Protein AF-A0A1G0CMF7-F1 (afdb_monomer)

pLDDT: mean 78.96, std 21.6, range [35.0, 98.0]

Radius of gyration: 24.11 Å; Cα contacts (8 Å, |Δi|>4): 45; chains: 1; bounding box: 35×24×69 Å

Structure (mmCIF, N/CA/C/O backbone):
data_AF-A0A1G0CMF7-F1
#
_entry.id   AF-A0A1G0CMF7-F1
#
loop_
_atom_site.group_PDB
_atom_site.id
_atom_site.type_symbol
_atom_site.label_atom_id
_atom_site.label_alt_id
_atom_site.label_comp_id
_atom_site.label_asym_id
_atom_site.label_entity_id
_atom_site.label_seq_id
_atom_site.pdbx_PDB_ins_code
_atom_site.Cartn_x
_atom_site.Cartn_y
_atom_site.Cartn_z
_atom_site.occupancy
_atom_site.B_iso_or_equiv
_atom_site.auth_seq_id
_atom_site.auth_comp_id
_atom_site.auth_asym_id
_atom_site.auth_atom_id
_atom_site.pdbx_PDB_model_num
ATOM 1 N N . MET A 1 1 ? 13.358 -14.507 -53.424 1.00 37.69 1 MET A N 1
ATOM 2 C CA . ME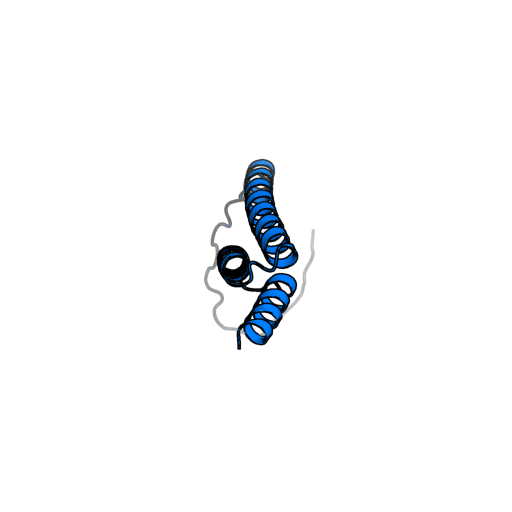T A 1 1 ? 12.270 -15.500 -53.572 1.00 37.69 1 MET A CA 1
ATOM 3 C C . MET A 1 1 ? 11.113 -15.064 -52.675 1.00 37.69 1 MET A C 1
ATOM 5 O O . MET A 1 1 ? 11.174 -15.258 -51.477 1.00 37.69 1 MET A O 1
ATOM 9 N N . LYS A 1 2 ? 10.277 -14.147 -53.180 1.00 35.00 2 LYS A N 1
ATOM 10 C CA . LYS A 1 2 ? 8.817 -14.307 -53.345 1.00 35.00 2 LYS A CA 1
ATOM 11 C C . LYS A 1 2 ? 8.053 -14.671 -52.056 1.00 35.00 2 LYS A C 1
ATOM 13 O O . LYS A 1 2 ? 7.743 -15.832 -51.839 1.00 35.00 2 LYS A O 1
ATOM 18 N N . ALA A 1 3 ? 7.640 -13.655 -51.300 1.00 39.66 3 ALA A N 1
ATOM 19 C CA . ALA A 1 3 ? 6.342 -13.664 -50.626 1.00 39.66 3 ALA A CA 1
ATOM 20 C C . ALA A 1 3 ? 5.582 -12.424 -51.116 1.00 39.66 3 ALA A C 1
ATOM 22 O O . ALA A 1 3 ? 5.708 -11.324 -50.591 1.00 39.66 3 ALA A O 1
ATOM 23 N N . ILE A 1 4 ? 4.909 -12.612 -52.248 1.00 41.91 4 ILE A N 1
ATOM 24 C CA . ILE A 1 4 ? 4.007 -11.651 -52.874 1.00 41.91 4 ILE A CA 1
ATOM 25 C C . ILE A 1 4 ? 2.693 -11.745 -52.090 1.00 41.91 4 ILE A C 1
ATOM 27 O O . ILE A 1 4 ? 1.982 -12.736 -52.233 1.00 41.91 4 ILE A O 1
ATOM 31 N N . ILE A 1 5 ? 2.377 -10.748 -51.259 1.00 51.31 5 ILE A N 1
ATOM 32 C CA . ILE A 1 5 ? 0.994 -10.502 -50.829 1.00 51.31 5 ILE A CA 1
ATOM 33 C C . ILE A 1 5 ? 0.451 -9.436 -51.774 1.00 51.31 5 ILE A C 1
ATOM 35 O O . ILE A 1 5 ? 0.866 -8.278 -51.767 1.00 51.31 5 ILE A O 1
ATOM 39 N N . LEU A 1 6 ? -0.387 -9.910 -52.688 1.00 39.06 6 LEU A N 1
ATOM 40 C CA . LEU A 1 6 ? -0.913 -9.200 -53.836 1.00 39.06 6 LEU A CA 1
ATOM 41 C C . LEU A 1 6 ? -2.160 -8.389 -53.431 1.00 39.06 6 LEU A C 1
ATOM 43 O O . LEU A 1 6 ? -3.184 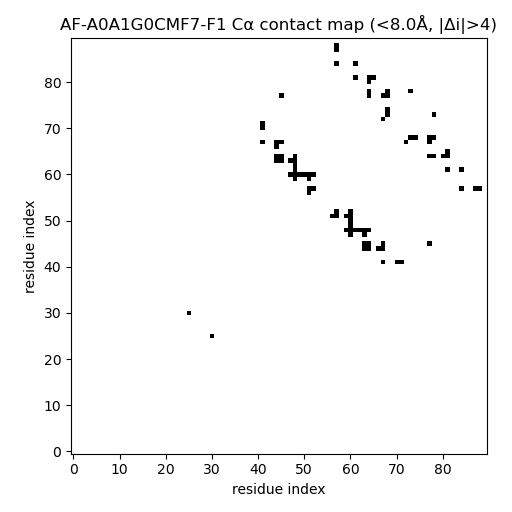-8.962 -53.083 1.00 39.06 6 LEU A O 1
ATOM 47 N N . LEU A 1 7 ? -2.025 -7.071 -53.595 1.00 39.62 7 LEU A N 1
ATOM 48 C CA . LEU A 1 7 ? -3.019 -6.069 -54.012 1.00 39.62 7 LEU A CA 1
ATOM 49 C C . LEU A 1 7 ? -4.018 -5.456 -53.002 1.00 39.62 7 LEU A C 1
ATOM 51 O O . LEU A 1 7 ? -5.007 -6.051 -52.600 1.00 39.62 7 LEU A O 1
ATOM 55 N N . LEU A 1 8 ? -3.771 -4.150 -52.808 1.00 45.56 8 LEU A N 1
ATOM 56 C CA . LEU A 1 8 ? -4.675 -3.006 -53.017 1.00 45.56 8 LEU A CA 1
ATOM 57 C C . LEU A 1 8 ? -5.924 -2.901 -52.146 1.00 45.56 8 LEU A C 1
ATOM 59 O O . LEU A 1 8 ? -6.916 -3.536 -52.446 1.00 45.56 8 LEU A O 1
ATOM 63 N N . PHE A 1 9 ? -5.931 -1.934 -51.227 1.00 42.47 9 PHE A N 1
ATOM 64 C CA . PHE A 1 9 ? -6.946 -0.875 -51.172 1.00 42.47 9 PHE A CA 1
ATOM 65 C C . PHE A 1 9 ? -6.394 0.293 -50.336 1.00 42.47 9 PHE A C 1
ATOM 67 O O . PHE A 1 9 ? -5.675 0.079 -49.367 1.00 42.47 9 PHE A O 1
ATOM 74 N N . PHE A 1 10 ? -6.767 1.513 -50.724 1.00 50.47 10 PHE A N 1
ATOM 75 C CA . PHE A 1 10 ? -6.455 2.805 -50.094 1.00 50.47 10 PHE A CA 1
ATOM 76 C C . PHE A 1 10 ? -5.127 3.459 -50.485 1.00 50.47 10 PHE A C 1
ATOM 78 O O . PHE A 1 10 ? -4.178 3.611 -49.722 1.00 50.47 10 PHE A O 1
ATOM 85 N N . SER A 1 11 ? -5.143 3.959 -51.719 1.00 56.16 11 SER A N 1
ATOM 86 C CA . SER A 1 11 ? -4.609 5.267 -52.085 1.00 56.16 11 SER A CA 1
ATOM 87 C C . SER A 1 11 ? -4.763 6.276 -50.938 1.00 56.16 11 SER A C 1
ATOM 89 O O . SER A 1 11 ? -5.885 6.611 -50.564 1.00 56.16 11 SER A O 1
ATOM 91 N N . GLY A 1 12 ? -3.650 6.786 -50.410 1.00 48.41 12 GLY A N 1
ATOM 92 C CA . GLY A 1 12 ? -3.679 7.949 -49.522 1.00 48.41 12 GLY A CA 1
ATOM 93 C C . GLY A 1 12 ? -2.635 7.936 -48.415 1.00 48.41 12 GLY A C 1
ATOM 94 O O . GLY A 1 12 ? -2.983 7.790 -47.255 1.00 48.41 12 GLY A O 1
ATOM 95 N N . CYS A 1 13 ? -1.375 8.182 -48.785 1.00 55.62 13 CYS A N 1
ATOM 96 C CA . CYS A 1 13 ? -0.362 8.795 -47.921 1.00 55.62 13 CYS A CA 1
ATOM 97 C C . CYS A 1 13 ? -0.005 8.032 -46.623 1.00 55.62 13 CYS A C 1
ATOM 99 O O . CYS A 1 13 ? -0.408 8.417 -45.531 1.00 55.62 13 CYS A O 1
ATOM 101 N N . VAL A 1 14 ? 0.861 7.017 -46.717 1.00 54.41 14 VAL A N 1
ATOM 102 C CA . VAL A 1 14 ? 1.767 6.687 -45.598 1.00 54.41 14 VAL A CA 1
ATOM 103 C C . VAL A 1 14 ? 3.181 7.117 -45.981 1.00 54.41 14 VAL A C 1
ATOM 105 O O . VAL A 1 14 ? 4.102 6.332 -46.181 1.00 54.41 14 VAL A O 1
ATOM 108 N N . SER A 1 15 ? 3.331 8.423 -46.189 1.00 45.53 15 SER A N 1
ATOM 109 C CA . SER A 1 15 ? 4.642 9.041 -46.318 1.00 45.53 15 SER A CA 1
ATOM 110 C C . SER A 1 15 ? 5.345 8.928 -44.971 1.00 45.53 15 SER A C 1
ATOM 112 O O . SER A 1 15 ? 4.962 9.577 -44.001 1.00 45.53 15 SER A O 1
ATOM 114 N N . THR A 1 16 ? 6.368 8.078 -44.947 1.00 51.06 16 THR A N 1
ATOM 115 C CA . THR A 1 16 ? 7.528 8.169 -44.059 1.00 51.06 16 THR A CA 1
ATOM 116 C C . THR A 1 16 ? 7.217 8.198 -42.562 1.00 51.06 16 THR A C 1
ATOM 118 O O . THR A 1 16 ? 7.239 9.246 -41.919 1.00 51.06 16 THR A O 1
ATOM 121 N N . ILE A 1 17 ? 7.085 7.013 -41.970 1.00 52.78 17 ILE A N 1
ATOM 122 C CA . ILE A 1 17 ? 7.667 6.791 -40.643 1.00 52.78 17 ILE A CA 1
ATOM 123 C C . ILE A 1 17 ? 8.768 5.742 -40.811 1.00 52.78 17 ILE A C 1
ATOM 125 O O . ILE A 1 17 ? 8.735 4.669 -40.223 1.00 52.78 17 ILE A O 1
ATOM 129 N N . ASP A 1 18 ? 9.794 6.091 -41.592 1.00 47.69 18 ASP A N 1
ATOM 130 C CA . ASP A 1 18 ? 11.141 5.526 -41.441 1.00 47.69 18 ASP A CA 1
ATOM 131 C C . ASP A 1 18 ? 11.796 6.130 -40.188 1.00 47.69 18 ASP A C 1
ATOM 133 O O . ASP A 1 18 ? 12.940 6.591 -40.197 1.00 47.69 18 ASP A O 1
ATOM 137 N N . ALA A 1 19 ? 11.056 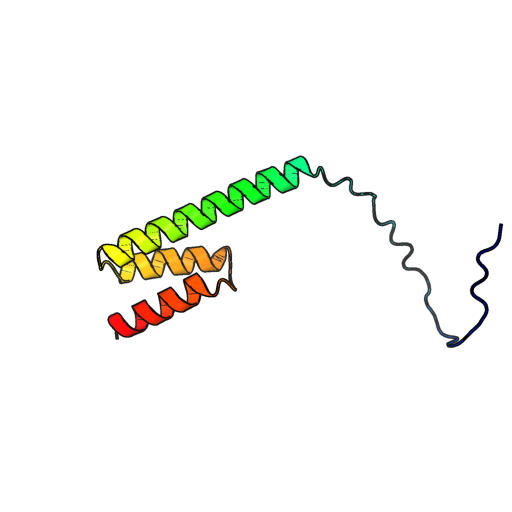6.164 -39.075 1.00 46.72 19 ALA A N 1
ATOM 138 C CA . ALA A 1 19 ? 11.672 6.336 -37.781 1.00 46.72 19 ALA A CA 1
ATOM 139 C C . ALA A 1 19 ? 12.440 5.044 -37.558 1.00 46.72 19 ALA A C 1
ATOM 141 O O . ALA A 1 19 ? 11.876 4.032 -37.152 1.00 46.72 19 ALA A O 1
ATOM 142 N N . LYS A 1 20 ? 13.726 5.098 -37.910 1.00 49.62 20 LYS A N 1
ATOM 143 C CA . LYS A 1 20 ? 14.797 4.264 -37.390 1.00 49.62 20 LYS A CA 1
ATOM 144 C C . LYS A 1 20 ? 14.455 3.951 -35.936 1.00 49.62 20 LYS A C 1
ATOM 146 O O . LYS A 1 20 ? 14.754 4.751 -35.057 1.00 49.62 20 LYS A O 1
ATOM 151 N N . ILE A 1 21 ? 13.784 2.831 -35.685 1.00 50.94 21 ILE A N 1
ATOM 152 C CA . ILE A 1 21 ? 13.721 2.254 -34.354 1.00 50.94 21 ILE A CA 1
ATOM 153 C C . ILE A 1 21 ? 15.188 1.908 -34.132 1.00 50.94 21 ILE A C 1
ATOM 155 O O . ILE A 1 21 ? 15.699 1.044 -34.852 1.00 50.94 21 ILE A O 1
ATOM 159 N N . PRO A 1 22 ? 15.940 2.646 -33.289 1.00 48.62 22 PRO A N 1
ATOM 160 C CA . PRO A 1 22 ? 17.256 2.158 -32.951 1.00 48.62 22 PRO A CA 1
ATOM 161 C C . PRO A 1 22 ? 16.992 0.778 -32.369 1.00 48.62 22 PRO A C 1
ATOM 163 O O . PRO A 1 22 ? 16.111 0.651 -31.513 1.00 48.62 22 PRO A O 1
ATOM 166 N N . ASP A 1 23 ? 17.697 -0.236 -32.864 1.00 52.62 23 ASP A N 1
ATOM 167 C CA . ASP A 1 23 ? 17.814 -1.523 -32.193 1.00 52.62 23 ASP A CA 1
ATOM 168 C C . ASP A 1 23 ? 18.405 -1.238 -30.815 1.00 52.62 23 ASP A C 1
ATOM 170 O O . ASP A 1 23 ? 19.600 -1.378 -30.557 1.00 52.62 23 ASP A O 1
ATOM 174 N N . ARG A 1 24 ? 17.556 -0.766 -29.905 1.00 58.50 24 ARG A N 1
ATOM 175 C CA . ARG A 1 24 ? 17.818 -0.744 -28.494 1.00 58.50 24 ARG A CA 1
ATOM 176 C C . ARG A 1 24 ? 17.726 -2.210 -28.125 1.00 58.50 24 ARG A C 1
ATOM 178 O O . ARG A 1 24 ? 16.718 -2.687 -27.614 1.00 58.50 24 ARG A O 1
ATOM 185 N N . LYS A 1 25 ? 18.854 -2.898 -28.310 1.00 52.25 25 LYS A N 1
ATOM 186 C CA . LYS A 1 25 ? 19.397 -3.772 -27.274 1.00 52.25 25 LYS A CA 1
ATOM 187 C C . LYS A 1 25 ? 19.555 -2.899 -26.027 1.00 52.25 25 LYS A C 1
ATOM 189 O O . LYS A 1 25 ? 20.629 -2.434 -25.690 1.00 52.25 25 LYS A O 1
ATOM 194 N N . LEU A 1 26 ? 18.409 -2.522 -25.473 1.00 51.69 26 LEU A N 1
ATOM 195 C CA . LEU A 1 26 ? 18.236 -1.790 -24.244 1.00 51.69 26 LEU A CA 1
ATOM 196 C C . LEU A 1 26 ? 18.683 -2.827 -23.242 1.00 51.69 26 LEU A C 1
ATOM 198 O O . LEU A 1 26 ? 17.986 -3.831 -23.114 1.00 51.69 26 LEU A O 1
ATOM 202 N N . ASP A 1 27 ? 19.901 -2.664 -22.725 1.00 53.41 27 ASP A N 1
ATOM 203 C CA . ASP A 1 27 ? 20.612 -3.652 -21.922 1.00 53.41 27 ASP A CA 1
ATOM 204 C C . ASP A 1 27 ? 19.635 -4.312 -20.956 1.00 53.41 27 ASP A C 1
ATOM 206 O O . ASP A 1 27 ? 19.238 -3.741 -19.941 1.00 53.41 27 ASP A O 1
ATOM 210 N N . PHE A 1 28 ? 19.162 -5.496 -21.344 1.00 63.06 28 PHE A N 1
ATOM 211 C CA . PHE A 1 28 ? 18.007 -6.147 -20.728 1.00 63.06 28 PHE A CA 1
ATOM 212 C C . PHE A 1 28 ? 18.256 -6.373 -19.232 1.00 63.06 28 PHE A C 1
ATOM 214 O O . PHE A 1 28 ? 17.350 -6.305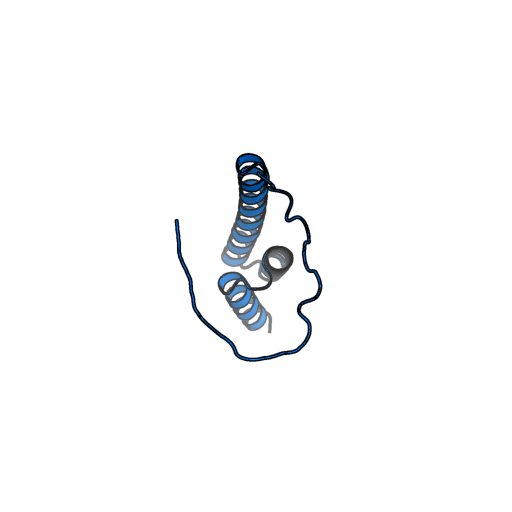 -18.406 1.00 63.06 28 PHE A O 1
ATOM 221 N N . GLN A 1 29 ? 19.531 -6.528 -18.890 1.00 64.00 29 GLN A N 1
ATOM 222 C CA . GLN A 1 29 ? 20.056 -6.661 -17.545 1.00 64.00 29 GLN A CA 1
ATOM 223 C C . GLN A 1 29 ? 19.966 -5.372 -16.707 1.00 64.00 29 GLN A C 1
ATOM 225 O O . GLN A 1 29 ? 19.689 -5.456 -15.516 1.00 64.00 29 GLN A O 1
ATOM 230 N N . LEU A 1 30 ? 20.125 -4.189 -17.311 1.00 66.75 30 LEU A N 1
ATOM 231 C CA . LEU A 1 30 ? 19.977 -2.894 -16.631 1.00 66.75 30 LEU A CA 1
ATOM 232 C C . LEU A 1 30 ? 18.499 -2.555 -16.378 1.00 66.75 30 LEU A C 1
ATOM 234 O O . LEU A 1 30 ? 18.136 -2.001 -15.342 1.00 66.75 30 LEU A O 1
ATOM 238 N N . ILE A 1 31 ? 17.616 -2.919 -17.309 1.00 73.50 31 ILE A N 1
ATOM 239 C CA . ILE A 1 31 ? 16.164 -2.791 -17.104 1.00 73.50 31 ILE A CA 1
ATOM 240 C C . ILE A 1 31 ? 15.698 -3.748 -16.003 1.00 73.50 31 ILE A C 1
ATOM 242 O O . ILE A 1 31 ? 14.860 -3.378 -15.187 1.00 73.50 31 ILE A O 1
ATOM 246 N N . ALA A 1 32 ? 16.248 -4.964 -15.957 1.00 75.06 32 ALA A N 1
ATOM 247 C CA . ALA A 1 32 ? 15.927 -5.934 -14.917 1.00 75.06 32 ALA A CA 1
ATOM 248 C C . ALA A 1 32 ? 16.355 -5.440 -13.527 1.00 75.06 32 ALA A C 1
ATOM 250 O O . ALA A 1 32 ? 15.525 -5.422 -12.623 1.00 75.06 32 ALA A O 1
ATOM 251 N N . SER A 1 33 ? 17.593 -4.958 -13.363 1.00 76.25 33 SER A N 1
ATOM 252 C CA . SER A 1 33 ? 18.073 -4.476 -12.060 1.00 76.25 33 SER A CA 1
ATOM 253 C C . SER A 1 33 ? 17.290 -3.257 -11.561 1.00 76.25 33 SER A C 1
ATOM 255 O O . SER A 1 33 ? 16.891 -3.201 -10.402 1.00 76.25 33 SER A O 1
ATOM 257 N N . THR A 1 34 ? 16.989 -2.304 -12.445 1.00 80.50 34 THR A N 1
ATOM 258 C CA . THR A 1 34 ? 16.175 -1.124 -12.100 1.00 80.50 34 THR A CA 1
ATOM 259 C C . THR A 1 34 ? 14.732 -1.497 -11.754 1.00 80.50 34 THR A C 1
ATOM 261 O O . THR A 1 34 ? 14.138 -0.914 -10.845 1.00 80.50 34 THR A O 1
ATOM 264 N N . TYR A 1 35 ? 14.168 -2.496 -12.437 1.00 84.31 35 TYR A N 1
ATOM 265 C CA . TYR A 1 35 ? 12.850 -3.030 -12.110 1.00 84.31 35 TYR A CA 1
ATOM 266 C C . TYR A 1 35 ? 12.842 -3.764 -10.764 1.00 84.31 35 TYR A C 1
ATOM 268 O O . TYR A 1 35 ? 11.9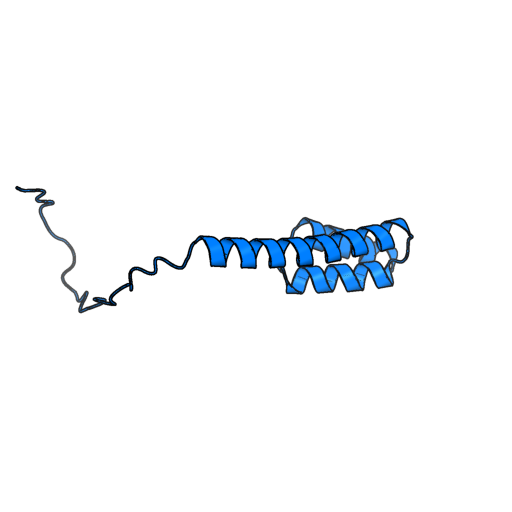06 -3.593 -9.987 1.00 84.31 35 TYR A O 1
ATOM 276 N N . GLU A 1 36 ? 13.878 -4.543 -10.457 1.00 86.69 36 GLU A N 1
ATOM 277 C CA . GLU A 1 36 ? 14.029 -5.222 -9.167 1.00 86.69 36 GLU A CA 1
ATOM 278 C C . GLU A 1 36 ? 14.153 -4.229 -8.010 1.00 86.69 36 GLU A C 1
ATOM 280 O O . GLU A 1 36 ? 13.473 -4.382 -6.998 1.00 86.69 36 GLU A O 1
ATOM 285 N N . GLU A 1 37 ? 14.966 -3.182 -8.154 1.00 88.38 37 GLU A N 1
ATOM 286 C CA . GLU A 1 37 ? 15.085 -2.120 -7.150 1.00 88.38 37 GLU A CA 1
ATOM 287 C C . GLU A 1 37 ? 13.745 -1.419 -6.920 1.00 88.38 37 GLU A C 1
ATOM 289 O O . GLU A 1 37 ? 13.324 -1.218 -5.776 1.00 88.38 37 GLU A O 1
ATOM 294 N N . TYR A 1 38 ? 13.045 -1.091 -8.006 1.00 90.31 38 TYR A N 1
ATOM 295 C CA . TYR A 1 38 ? 11.708 -0.515 -7.960 1.00 90.31 38 TYR A CA 1
ATOM 296 C C . TYR A 1 38 ? 10.709 -1.445 -7.253 1.00 90.31 38 TYR A C 1
ATOM 298 O O . TYR A 1 38 ? 9.945 -0.998 -6.391 1.00 90.31 38 TYR A O 1
ATOM 306 N N . GLU A 1 39 ? 10.741 -2.744 -7.561 1.00 90.94 39 GLU A N 1
ATOM 307 C CA . GLU A 1 39 ? 9.888 -3.748 -6.924 1.00 90.94 39 GLU A CA 1
ATOM 308 C C . GLU A 1 39 ? 10.190 -3.864 -5.432 1.00 90.94 39 GLU A C 1
ATOM 310 O O . GLU A 1 39 ? 9.280 -3.843 -4.608 1.00 90.94 39 GLU A O 1
ATOM 315 N N . GLN A 1 40 ? 11.466 -3.931 -5.057 1.00 93.50 40 GLN A N 1
ATOM 316 C CA . GLN A 1 40 ? 11.879 -4.017 -3.661 1.00 93.50 40 GLN A CA 1
ATOM 317 C C . GLN A 1 40 ? 11.466 -2.778 -2.869 1.00 93.50 40 GLN A C 1
ATOM 319 O O . GLN A 1 40 ? 11.025 -2.900 -1.725 1.00 93.50 40 GLN A O 1
ATOM 324 N N . GLN A 1 41 ? 11.598 -1.582 -3.447 1.00 91.62 41 GLN A N 1
ATOM 325 C CA . GLN A 1 41 ? 11.133 -0.349 -2.812 1.00 91.62 41 GLN A CA 1
ATOM 326 C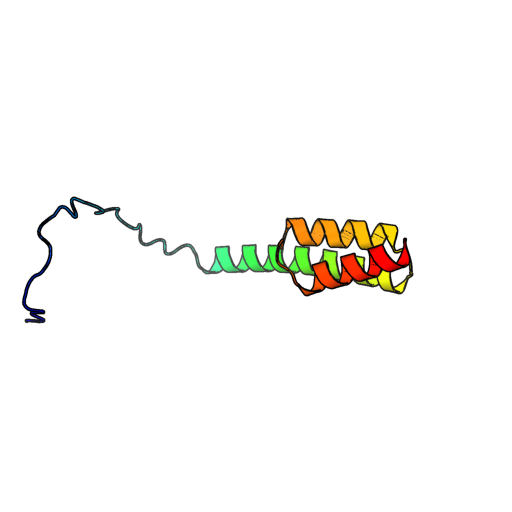 C . GLN A 1 41 ? 9.620 -0.378 -2.605 1.00 91.62 41 GLN A C 1
ATOM 328 O O . GLN A 1 41 ? 9.145 -0.086 -1.506 1.00 91.62 41 GLN A O 1
ATOM 333 N N . TYR A 1 42 ? 8.871 -0.784 -3.632 1.00 94.94 42 TYR A N 1
ATOM 334 C CA . TYR A 1 42 ? 7.427 -0.941 -3.548 1.00 94.94 42 TYR A CA 1
ATOM 335 C C . TYR A 1 42 ? 7.023 -1.935 -2.448 1.00 94.94 42 TYR A C 1
ATOM 337 O O . TYR A 1 42 ? 6.239 -1.585 -1.563 1.00 94.94 42 TYR A O 1
ATOM 345 N N . LEU A 1 43 ? 7.608 -3.136 -2.450 1.00 95.81 43 LEU A N 1
ATOM 346 C CA . LEU A 1 43 ? 7.333 -4.183 -1.466 1.00 95.81 43 LEU A CA 1
ATOM 347 C C . LEU A 1 43 ? 7.644 -3.721 -0.041 1.00 95.81 43 LEU A C 1
ATOM 349 O O . LEU A 1 43 ? 6.800 -3.877 0.835 1.00 95.81 43 LEU A O 1
ATOM 353 N N . LYS A 1 44 ? 8.790 -3.065 0.186 1.00 96.94 44 LYS A N 1
ATOM 354 C CA . LYS A 1 44 ? 9.157 -2.513 1.504 1.00 96.94 44 LYS A CA 1
ATOM 355 C C . LYS A 1 44 ? 8.145 -1.485 2.009 1.00 96.94 44 LYS A C 1
ATOM 357 O O . LYS A 1 44 ? 7.882 -1.417 3.208 1.00 96.94 44 LYS A O 1
ATOM 362 N N . ILE A 1 45 ? 7.591 -0.656 1.123 1.00 96.81 45 ILE A N 1
ATOM 363 C CA . ILE A 1 45 ? 6.577 0.340 1.499 1.00 96.81 45 ILE A CA 1
ATOM 364 C C . ILE A 1 45 ? 5.262 -0.352 1.866 1.00 96.81 45 ILE A C 1
ATOM 366 O O . ILE A 1 45 ? 4.659 0.002 2.879 1.00 96.81 45 ILE A O 1
ATOM 370 N N . VAL A 1 46 ? 4.827 -1.337 1.074 1.00 97.06 46 VAL A N 1
ATOM 371 C CA . VAL A 1 46 ? 3.589 -2.090 1.334 1.00 97.06 46 VAL A CA 1
ATOM 372 C C . VAL A 1 46 ? 3.701 -2.919 2.610 1.00 97.06 46 VAL A C 1
ATOM 374 O O . VAL A 1 46 ? 2.778 -2.903 3.417 1.00 97.06 46 VAL A O 1
ATOM 377 N N . GLU A 1 47 ? 4.835 -3.576 2.840 1.00 97.69 47 GLU A N 1
ATOM 378 C CA . GLU A 1 47 ? 5.083 -4.366 4.046 1.00 97.69 47 GLU A CA 1
ATOM 379 C C . GLU A 1 47 ? 5.028 -3.498 5.309 1.00 97.69 47 GLU A C 1
ATOM 381 O O . GLU A 1 47 ? 4.328 -3.843 6.263 1.00 97.69 47 GLU A O 1
ATOM 386 N N . LYS A 1 48 ? 5.668 -2.321 5.287 1.00 97.62 48 LYS A N 1
ATOM 387 C CA . LYS A 1 48 ? 5.559 -1.340 6.379 1.00 97.62 48 LYS A CA 1
ATOM 388 C C . LYS A 1 48 ? 4.124 -0.855 6.571 1.00 97.62 48 LYS A C 1
ATOM 390 O O . LYS A 1 48 ? 3.662 -0.731 7.702 1.00 97.62 48 LYS A O 1
ATOM 395 N N . ALA A 1 49 ? 3.390 -0.600 5.487 1.00 97.19 49 ALA A N 1
ATOM 396 C CA . ALA A 1 49 ? 1.981 -0.218 5.574 1.00 97.19 49 ALA A CA 1
ATOM 397 C C . ALA A 1 49 ? 1.129 -1.320 6.233 1.00 97.19 49 ALA A C 1
ATOM 399 O O . ALA A 1 49 ? 0.291 -1.028 7.088 1.00 97.19 49 ALA A O 1
ATOM 400 N N . ASP A 1 50 ? 1.365 -2.582 5.867 1.00 97.38 50 ASP A N 1
ATOM 401 C CA . ASP A 1 50 ? 0.703 -3.754 6.443 1.00 97.38 50 ASP A CA 1
ATOM 402 C C . ASP A 1 50 ? 1.080 -3.963 7.920 1.00 97.38 50 ASP A C 1
ATOM 404 O O . ASP A 1 50 ? 0.238 -4.376 8.721 1.00 97.38 50 ASP A O 1
ATOM 408 N N . GLU A 1 51 ? 2.323 -3.672 8.310 1.00 97.94 51 GLU A N 1
ATOM 409 C CA . GLU A 1 51 ? 2.769 -3.664 9.706 1.00 97.94 51 GLU A CA 1
ATOM 410 C C . GLU A 1 51 ? 1.986 -2.641 10.535 1.00 97.94 51 GLU A C 1
ATOM 412 O O . GLU A 1 51 ? 1.317 -3.031 11.494 1.00 97.94 51 GLU A O 1
ATOM 417 N N . TYR A 1 52 ? 1.946 -1.374 10.108 1.00 98.00 52 TYR A N 1
ATOM 418 C CA . TYR A 1 52 ? 1.144 -0.342 10.777 1.00 98.00 52 TYR A CA 1
ATOM 419 C C . TYR A 1 52 ? -0.346 -0.695 10.801 1.00 98.00 52 TYR A C 1
ATOM 421 O O . TYR A 1 52 ? -1.024 -0.498 11.810 1.00 98.00 52 TYR A O 1
ATOM 429 N N . TYR A 1 53 ? -0.869 -1.280 9.718 1.00 97.12 53 TYR A N 1
ATOM 430 C CA . TYR A 1 53 ? -2.259 -1.724 9.661 1.00 97.12 53 TYR A CA 1
ATOM 431 C C . TYR A 1 53 ? -2.559 -2.810 10.702 1.00 97.12 53 TYR A C 1
ATOM 433 O O . TYR A 1 53 ? -3.598 -2.756 11.366 1.00 97.12 53 TYR A O 1
ATOM 441 N N . ARG A 1 54 ? -1.657 -3.789 10.869 1.00 96.38 54 ARG A N 1
ATOM 442 C CA . ARG A 1 54 ? -1.755 -4.831 11.907 1.00 96.38 54 ARG A CA 1
AT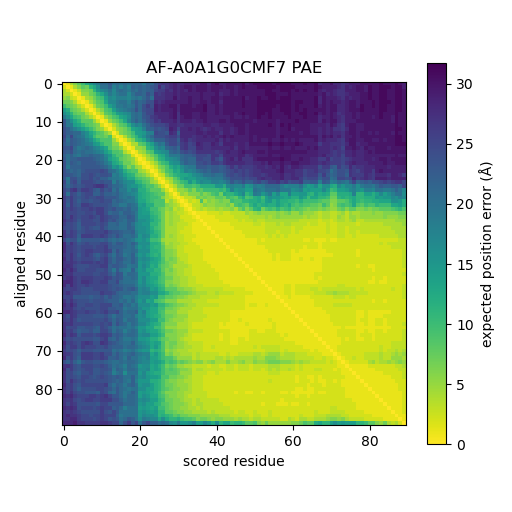OM 443 C C . ARG A 1 54 ? -1.616 -4.246 13.311 1.00 96.38 54 ARG A C 1
ATOM 445 O O . ARG A 1 54 ? -2.361 -4.654 14.200 1.00 96.38 54 ARG A O 1
ATOM 452 N N . GLY A 1 55 ? -0.750 -3.247 13.475 1.00 96.94 55 GLY A N 1
ATOM 453 C CA . GLY A 1 55 ? -0.594 -2.456 14.697 1.00 96.94 55 GLY A CA 1
ATOM 454 C C . GLY A 1 55 ? -1.773 -1.528 15.012 1.00 96.94 55 GLY A C 1
ATOM 455 O O . GLY A 1 55 ? -1.774 -0.888 16.056 1.00 96.94 55 GLY A O 1
ATOM 456 N N . ARG A 1 56 ? -2.798 -1.468 14.146 1.00 95.50 56 ARG A N 1
ATOM 457 C CA . ARG A 1 56 ? -3.949 -0.545 14.235 1.00 95.50 56 ARG A CA 1
ATOM 458 C C . ARG A 1 56 ? -3.567 0.937 14.155 1.00 95.50 56 ARG A C 1
ATOM 460 O O . ARG A 1 56 ? -4.402 1.799 14.415 1.00 95.50 56 ARG A O 1
ATOM 467 N N . GLU A 1 57 ? -2.349 1.240 13.723 1.00 97.56 57 GLU A N 1
ATOM 468 C CA . GLU A 1 57 ? -1.874 2.593 13.441 1.00 97.56 57 GLU A CA 1
ATOM 469 C C . GLU A 1 57 ? -2.361 3.020 12.051 1.00 97.56 57 GLU A C 1
ATOM 471 O O . GLU A 1 57 ? -1.611 3.113 11.079 1.00 97.56 57 GLU A O 1
ATOM 476 N N . TYR A 1 58 ? -3.674 3.214 11.943 1.00 96.50 58 TYR A N 1
ATOM 477 C CA . TYR A 1 58 ? -4.370 3.387 10.671 1.00 96.50 58 TYR A CA 1
ATOM 478 C C . TYR A 1 58 ? -3.940 4.640 9.898 1.00 96.50 58 TYR A C 1
ATOM 480 O O . TYR A 1 58 ? -3.833 4.582 8.675 1.00 96.50 58 TYR A O 1
ATOM 488 N N . GLU A 1 59 ? -3.641 5.742 10.583 1.00 96.19 59 GLU A N 1
ATOM 489 C CA . GLU A 1 59 ? -3.163 6.979 9.951 1.00 96.19 59 GLU A CA 1
ATOM 490 C C . GLU A 1 59 ? -1.790 6.788 9.295 1.00 96.19 59 GLU A C 1
ATOM 492 O O . GLU A 1 59 ? -1.607 7.124 8.123 1.00 96.19 59 GLU A O 1
ATOM 497 N N . LYS A 1 60 ? -0.850 6.151 10.008 1.00 96.62 60 LYS A N 1
ATOM 498 C CA . LYS A 1 60 ? 0.471 5.810 9.463 1.00 96.62 60 LYS A CA 1
ATOM 499 C C . LYS A 1 60 ? 0.340 4.821 8.310 1.00 96.62 60 LYS A C 1
ATOM 501 O O . LYS A 1 60 ? 0.907 5.040 7.244 1.00 96.62 60 LYS A O 1
ATOM 506 N N . ALA A 1 61 ? -0.468 3.772 8.471 1.00 97.94 61 ALA A N 1
ATOM 507 C CA . ALA A 1 61 ? -0.726 2.811 7.402 1.00 97.94 61 ALA A CA 1
ATOM 508 C C . ALA A 1 61 ? -1.256 3.500 6.130 1.00 97.94 61 ALA A C 1
ATOM 510 O O . ALA A 1 61 ? -0.785 3.215 5.028 1.00 97.94 61 ALA A O 1
ATOM 511 N N . LEU A 1 62 ? -2.194 4.444 6.276 1.00 97.38 62 LEU A N 1
ATOM 512 C CA . LEU A 1 62 ? -2.745 5.221 5.166 1.00 97.38 62 LEU A CA 1
ATOM 513 C C . LEU A 1 62 ? -1.663 6.024 4.435 1.00 97.38 62 LEU A C 1
ATOM 515 O O . LEU A 1 62 ? -1.652 6.047 3.203 1.00 97.38 62 LEU A O 1
ATOM 519 N N . GLU A 1 63 ? -0.751 6.657 5.171 1.00 97.38 63 GLU A N 1
ATOM 520 C CA . GLU A 1 63 ? 0.365 7.403 4.594 1.00 97.38 63 GLU A CA 1
ATOM 521 C C . GLU A 1 63 ? 1.275 6.501 3.744 1.00 97.38 63 GLU A C 1
ATOM 523 O O . GLU A 1 63 ? 1.558 6.817 2.584 1.00 97.38 63 GLU A O 1
ATOM 528 N N . PHE A 1 64 ? 1.677 5.341 4.273 1.00 97.38 64 PHE A N 1
ATOM 529 C CA . PHE A 1 64 ? 2.529 4.399 3.541 1.00 97.38 64 PHE A CA 1
ATOM 530 C C . PHE A 1 64 ? 1.827 3.810 2.310 1.00 97.38 64 PHE A C 1
ATOM 532 O O . PHE A 1 64 ? 2.426 3.763 1.235 1.00 97.38 64 PHE A O 1
ATOM 539 N N . TYR A 1 65 ? 0.546 3.442 2.399 1.00 97.69 65 TYR A N 1
ATOM 540 C CA . TYR A 1 65 ? -0.195 2.976 1.221 1.00 97.69 65 TYR A CA 1
ATOM 541 C C . TYR A 1 65 ? -0.354 4.068 0.154 1.00 97.69 65 TYR A C 1
ATOM 543 O O . TYR A 1 65 ? -0.268 3.774 -1.037 1.00 97.69 65 TYR A O 1
ATOM 551 N N . LYS A 1 66 ? -0.536 5.338 0.542 1.00 96.06 66 LYS A N 1
ATOM 552 C CA . LYS A 1 66 ? -0.553 6.451 -0.421 1.00 96.06 66 LYS A CA 1
ATOM 553 C C . LYS A 1 66 ? 0.789 6.590 -1.137 1.00 96.06 66 LYS A C 1
ATOM 555 O O . LYS A 1 66 ? 0.799 6.770 -2.352 1.00 96.06 66 LYS A O 1
ATOM 560 N N . ARG A 1 67 ? 1.914 6.427 -0.431 1.00 95.19 67 ARG A N 1
ATOM 561 C CA . ARG A 1 67 ? 3.250 6.382 -1.055 1.00 95.19 67 ARG A CA 1
ATOM 562 C C . ARG A 1 67 ? 3.389 5.199 -2.018 1.00 95.19 67 ARG A C 1
ATOM 564 O O . ARG A 1 67 ? 3.911 5.374 -3.115 1.00 95.19 67 ARG A O 1
ATOM 571 N N . ALA A 1 68 ? 2.854 4.029 -1.666 1.00 95.44 68 ALA A N 1
ATOM 572 C CA . ALA A 1 68 ? 2.832 2.867 -2.558 1.00 95.44 68 ALA A CA 1
ATOM 573 C C . ALA A 1 68 ? 2.051 3.142 -3.861 1.00 95.44 68 ALA A C 1
ATOM 575 O O . ALA A 1 68 ? 2.470 2.688 -4.924 1.00 95.44 68 ALA A O 1
ATOM 576 N N . LEU A 1 69 ? 0.973 3.941 -3.814 1.00 94.50 69 LEU A N 1
ATOM 577 C CA . LEU A 1 69 ? 0.234 4.363 -5.014 1.00 94.50 69 LEU A CA 1
ATOM 578 C C . LEU A 1 69 ? 0.990 5.360 -5.896 1.00 94.50 69 LEU A C 1
ATOM 580 O O . LEU A 1 69 ? 0.704 5.435 -7.088 1.00 94.50 69 LEU A O 1
ATOM 584 N N . ILE A 1 70 ? 1.949 6.117 -5.357 1.00 93.12 70 ILE A N 1
ATOM 585 C CA . ILE A 1 70 ? 2.801 6.990 -6.182 1.00 93.12 70 ILE A CA 1
ATOM 586 C C . ILE A 1 70 ? 3.651 6.135 -7.126 1.00 93.12 70 ILE A C 1
ATOM 588 O O . ILE A 1 70 ? 3.793 6.482 -8.297 1.00 93.12 70 ILE A O 1
ATOM 592 N N . LEU A 1 71 ? 4.142 4.995 -6.629 1.00 90.06 71 LEU A N 1
ATOM 593 C CA . LEU A 1 71 ? 4.851 4.000 -7.428 1.00 90.06 71 LEU A CA 1
ATOM 594 C C . LEU A 1 71 ? 3.859 3.255 -8.335 1.00 90.06 71 LEU A C 1
ATOM 596 O O . LEU A 1 71 ? 3.925 3.344 -9.559 1.00 90.06 71 LEU A O 1
ATOM 600 N N . ARG A 1 72 ? 2.856 2.586 -7.753 1.00 90.94 72 ARG A N 1
ATOM 601 C CA . ARG A 1 72 ? 1.859 1.787 -8.483 1.00 90.94 72 ARG A CA 1
ATOM 602 C C . ARG A 1 72 ? 0.445 2.331 -8.322 1.00 90.94 72 ARG A C 1
ATOM 604 O O . ARG A 1 72 ? -0.349 1.832 -7.528 1.00 90.94 72 ARG A O 1
ATOM 611 N N . LYS A 1 73 ? 0.091 3.299 -9.169 1.00 89.75 73 LYS A N 1
ATOM 612 C CA . LYS A 1 73 ? -1.220 3.980 -9.141 1.00 89.75 73 LYS A CA 1
ATOM 613 C C . LYS A 1 73 ? -2.428 3.043 -9.232 1.00 89.75 73 LYS A C 1
ATOM 615 O O . LYS A 1 73 ? -3.468 3.334 -8.653 1.00 89.75 73 LYS A O 1
ATOM 620 N N . ASN A 1 74 ? -2.288 1.917 -9.933 1.00 90.94 74 ASN A N 1
ATOM 621 C CA . ASN A 1 74 ? -3.390 0.997 -10.229 1.00 90.94 74 ASN A CA 1
ATOM 622 C C . ASN A 1 74 ? -3.354 -0.292 -9.390 1.00 90.94 74 ASN A C 1
ATOM 624 O O . ASN A 1 74 ? -4.002 -1.278 -9.753 1.00 90.94 74 ASN A O 1
ATOM 628 N N . ASP A 1 75 ? -2.606 -0.315 -8.282 1.00 93.94 75 ASP A N 1
ATOM 629 C CA . ASP A 1 75 ? -2.559 -1.494 -7.422 1.00 93.94 75 ASP A CA 1
ATOM 630 C C . ASP A 1 75 ? -3.893 -1.693 -6.677 1.00 93.94 75 ASP A C 1
ATOM 632 O O . ASP A 1 75 ? -4.239 -0.996 -5.717 1.00 93.94 75 ASP A O 1
ATOM 636 N N . LYS A 1 76 ? -4.656 -2.697 -7.122 1.00 94.94 76 LYS A N 1
ATOM 637 C CA . LYS A 1 76 ? -5.966 -3.040 -6.553 1.00 94.94 76 LYS A CA 1
ATOM 638 C C . LYS A 1 76 ? -5.881 -3.437 -5.075 1.00 94.94 76 LYS A C 1
ATOM 640 O O . LYS A 1 76 ? -6.840 -3.194 -4.339 1.00 94.94 76 LYS A O 1
ATOM 645 N N . HIS A 1 77 ? -4.785 -4.062 -4.640 1.00 91.75 77 HIS A N 1
ATOM 646 C CA . HIS A 1 77 ? -4.588 -4.454 -3.247 1.00 91.75 77 HIS A CA 1
ATOM 647 C C . HIS A 1 77 ? -4.451 -3.214 -2.363 1.00 91.75 77 HIS A C 1
ATOM 649 O O . HIS A 1 77 ? -5.213 -3.061 -1.404 1.00 91.75 77 HIS A O 1
ATOM 655 N N . VAL A 1 78 ? -3.548 -2.303 -2.730 1.00 96.06 78 VAL A N 1
ATOM 656 C CA . VAL A 1 78 ? -3.293 -1.053 -2.001 1.00 96.06 78 VAL A CA 1
ATOM 657 C C . VAL A 1 78 ? -4.549 -0.183 -1.952 1.00 96.06 78 VAL A C 1
ATOM 659 O O . VAL A 1 78 ? -4.960 0.249 -0.874 1.00 96.06 78 VAL A O 1
ATOM 662 N N . ILE A 1 79 ? -5.247 -0.015 -3.081 1.00 97.38 79 ILE A N 1
ATOM 663 C CA . ILE A 1 79 ? -6.514 0.737 -3.136 1.00 97.38 79 ILE A CA 1
ATOM 664 C C . ILE A 1 79 ? -7.561 0.126 -2.190 1.00 97.38 79 ILE A C 1
ATOM 666 O O . ILE A 1 79 ? -8.247 0.838 -1.452 1.00 97.38 79 ILE A O 1
ATOM 670 N N . LYS A 1 80 ? -7.693 -1.208 -2.173 1.00 96.94 80 LYS A N 1
ATOM 671 C CA . LYS A 1 80 ? -8.636 -1.904 -1.282 1.00 96.94 80 LYS A CA 1
ATOM 672 C C . LYS A 1 80 ? -8.272 -1.718 0.192 1.00 96.94 80 LYS A C 1
ATOM 674 O O . LYS A 1 80 ? -9.179 -1.634 1.023 1.00 96.94 80 LYS A O 1
ATOM 679 N N . ARG A 1 81 ? -6.980 -1.675 0.532 1.00 95.75 81 ARG A N 1
ATOM 680 C CA . ARG A 1 81 ? -6.498 -1.423 1.898 1.00 95.75 81 ARG A CA 1
ATOM 681 C C . ARG A 1 81 ? -6.812 -0.005 2.353 1.00 95.75 81 ARG A C 1
ATOM 683 O O . ARG A 1 81 ? -7.425 0.140 3.407 1.00 95.75 81 ARG A O 1
ATOM 690 N N . ILE A 1 82 ? -6.519 0.996 1.527 1.00 97.06 82 ILE A N 1
ATOM 691 C CA . ILE A 1 82 ? -6.845 2.404 1.794 1.00 97.06 82 ILE A CA 1
ATOM 692 C C . ILE A 1 82 ? -8.337 2.567 2.098 1.00 97.06 82 ILE A C 1
ATOM 694 O O . ILE A 1 82 ? -8.691 3.019 3.181 1.00 97.06 82 ILE A O 1
ATOM 698 N N . ARG A 1 83 ? -9.223 2.046 1.239 1.00 97.19 83 ARG A N 1
ATOM 699 C CA . ARG A 1 83 ? -10.681 2.106 1.473 1.00 97.19 83 ARG A CA 1
ATOM 700 C C . ARG A 1 83 ? -11.134 1.399 2.753 1.00 97.19 83 ARG A C 1
ATOM 702 O O . ARG A 1 83 ? -12.168 1.729 3.330 1.00 97.19 83 ARG A O 1
ATOM 709 N N . LYS A 1 84 ? -10.433 0.346 3.188 1.00 96.06 84 LYS A N 1
ATOM 710 C CA . LYS A 1 84 ? -10.721 -0.307 4.478 1.00 96.06 84 LYS A CA 1
ATOM 711 C C . LYS A 1 84 ? -10.292 0.566 5.652 1.00 96.06 84 LYS A C 1
ATOM 713 O O . LYS A 1 84 ? -10.972 0.532 6.668 1.00 96.06 84 LYS A O 1
ATOM 718 N N . ILE A 1 85 ? -9.175 1.275 5.525 1.00 96.75 85 ILE A N 1
ATOM 719 C CA . ILE A 1 85 ? -8.672 2.192 6.548 1.00 96.75 85 ILE A CA 1
ATOM 720 C C . ILE A 1 85 ? -9.582 3.408 6.669 1.00 96.75 85 ILE A C 1
ATOM 722 O O . ILE A 1 85 ? -10.008 3.724 7.770 1.00 96.75 85 ILE A O 1
ATOM 726 N N . GLU A 1 86 ? -9.949 4.030 5.551 1.00 95.56 86 GLU A N 1
ATOM 727 C CA . GLU A 1 86 ? -10.838 5.198 5.536 1.00 95.56 86 GLU A CA 1
ATOM 728 C C . GLU A 1 86 ? -12.173 4.894 6.225 1.00 95.56 86 GLU A C 1
ATOM 730 O O . GLU A 1 86 ? -12.640 5.677 7.038 1.00 95.56 86 GLU A O 1
ATOM 735 N N . ARG A 1 87 ? -12.733 3.695 6.014 1.00 96.38 87 ARG A N 1
ATOM 736 C CA . ARG A 1 87 ? -13.942 3.239 6.724 1.00 96.38 87 ARG A CA 1
ATOM 737 C C . ARG A 1 87 ? -13.761 2.969 8.219 1.00 96.38 87 ARG A C 1
ATOM 739 O O . ARG A 1 87 ? -14.756 2.835 8.912 1.00 96.38 87 ARG A O 1
ATOM 746 N N . LYS A 1 88 ? -12.530 2.772 8.692 1.00 93.31 88 LYS A N 1
ATOM 747 C CA . LYS A 1 88 ? -12.222 2.575 10.119 1.00 93.31 88 LYS A CA 1
ATOM 748 C C . LYS A 1 88 ? -11.946 3.892 10.842 1.00 93.31 88 LYS A C 1
ATOM 750 O O . LYS A 1 88 ? -12.012 3.903 12.064 1.00 93.31 88 LYS A O 1
ATOM 755 N N . LEU A 1 89 ? -11.543 4.921 10.097 1.00 91.75 89 LEU A N 1
ATOM 756 C CA . LEU A 1 89 ? -11.250 6.263 10.603 1.00 91.75 89 LEU A CA 1
ATOM 757 C C . LEU A 1 89 ? -12.457 7.205 10.510 1.00 91.75 89 LEU A C 1
ATOM 759 O O . LEU A 1 89 ? -12.496 8.188 11.242 1.00 91.75 89 LEU A O 1
ATOM 763 N N . SER A 1 90 ? -13.393 6.924 9.598 1.00 88.00 90 SER A N 1
ATOM 764 C CA . SER A 1 90 ? -14.715 7.557 9.559 1.00 88.00 90 SER A CA 1
ATOM 76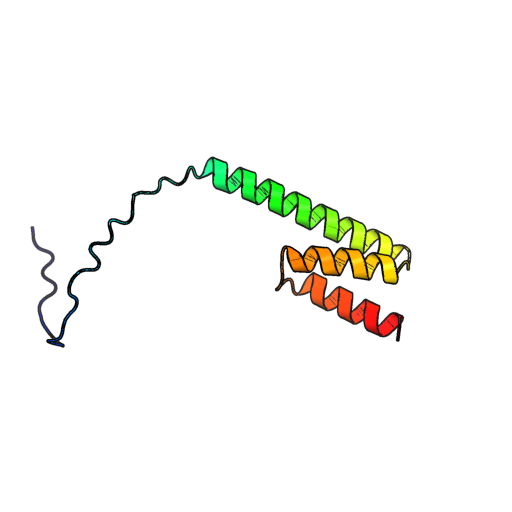5 C C . SER A 1 90 ? -15.575 7.140 10.741 1.00 88.00 90 SER A C 1
ATOM 767 O O . SER A 1 90 ? -16.457 7.960 11.069 1.00 88.00 90 SER A O 1
#

Foldseek 3Di:
DDPDPDDDDDDDDPPDPPVPPPPPPVVVVVVVVVVVVLVVVLVVLQVVLVVCVVVVVLVVSLVSLVVSCVSVVPPPVSVVSNVVSVVVVD

Sequence (90 aa):
MKAIILLLFFSGCVSTIDAKIPDRKLDFQLIASTYEEYEQQYLKIVEKADEYYRGREYEKALEFYKRALILRKNDKHVIKRIRKIERKLS

Nearest PDB structures (foldseek):
  6v8e-assembly1_A  TM=9.325E-01  e=1.841E-01  synthetic construct
  8c6j-assembly1_S  TM=4.925E-01  e=4.797E-01  Homo sapiens
  4hoq-assembly1_A  TM=6.815E-01  e=4.202E+00  Homo sapiens
  7w5a-assembly1_J  TM=5.596E-01  e=4.479E+00  Homo sapiens
  7w5b-assembly1_J  TM=5.596E-01  e=4.479E+00  Homo sapiens

Solvent-accessible surface area (backbone atoms only — not comparable to full-atom values): 5535 Å² total; per-residue (Å²): 136,86,86,82,84,83,79,88,86,78,92,76,82,87,77,74,83,82,67,75,72,71,86,67,79,58,56,64,67,60,55,48,52,54,48,50,54,52,48,51,54,44,50,55,33,46,52,52,16,52,49,28,47,74,70,65,39,46,71,62,15,45,53,32,38,52,54,34,33,71,77,42,75,80,43,64,67,53,54,54,50,44,59,54,40,53,67,72,74,105

Secondary structure (D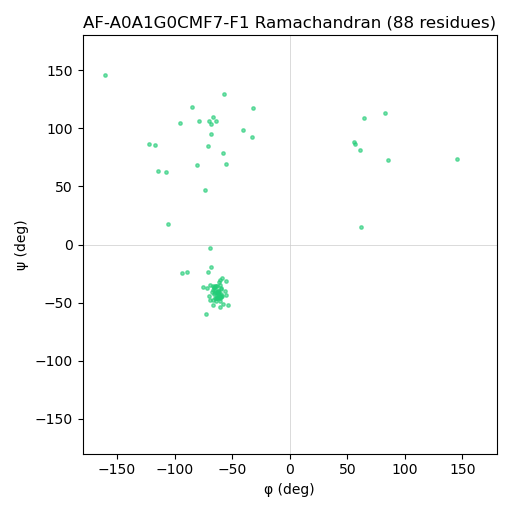SSP, 8-state):
-----------S---------------HHHHHHHHHHHHHHHHHHHHHHHHHHHTT-HHHHHHHHHHHHHH-TT-HHHHHHHHHHHHHH-

Mean predicted aligned error: 13.22 Å